Protein AF-A0A9D4U964-F1 (afdb_monomer_lite)

Foldseek 3Di:
DDFPQDDDPPDRDTDDPPCPVVVVVVLVVVVVVLVVLVVVLVVLPPDDDPLCVSVLSNVLSVLVVVLSVVVVVCVVVVVCVPPVSVVVNVVSVVVSVVCSCCVNCVVVVVCCVPVNVVSVVVVVVVVVVDPDPPDD

Organism: Adiantum capillus-veneris (NCBI:txid13818)

Secondary structure (DSSP, 8-state):
----B---SSS--B--TTHHHHHHHHHHHHHHHHHHHHHHHHHHTT---TT-HHHHHHHHHHHHHHHHHHHHHHHHTTGGGSHHHHHHHHHHHHHHHHHHHHHHHHHHHHHHHH-HHHHHHHHHHHHHHS--TT--

Radius of gyration: 22.03 Å; chains: 1; bounding box: 48×35×66 Å

Sequence (136 aa):
MEILCRFIGTSGDCKFKSGTYWAVGLIVLLVLYFLVFLGIAFKLRKTVSPLNEYRLIRRGGVLSLFLFLLSLVILDTDTNKRPVGRCLLSSAVASTIFYYFWARNGVVVYNVLFHKEEYLTKFNAELRRSPSHHER

Structure (mmCIF, N/CA/C/O backbone):
data_AF-A0A9D4U964-F1
#
_entry.id   AF-A0A9D4U964-F1
#
loop_
_atom_site.group_PDB
_atom_site.id
_atom_site.type_symbol
_atom_site.label_atom_id
_atom_site.label_alt_id
_atom_site.label_comp_id
_atom_site.label_asym_id
_atom_site.label_entity_id
_atom_site.label_seq_id
_atom_site.pdbx_PDB_ins_code
_atom_site.Cartn_x
_atom_site.Cartn_y
_atom_site.Cartn_z
_atom_site.occupancy
_atom_site.B_iso_or_equiv
_atom_site.auth_seq_id
_atom_site.auth_comp_id
_atom_site.auth_asym_id
_atom_site.auth_atom_id
_atom_site.pdbx_PDB_model_num
ATOM 1 N N . MET A 1 1 ? 17.994 21.171 -7.753 1.00 45.31 1 MET A N 1
ATOM 2 C CA . MET A 1 1 ? 17.447 19.952 -8.388 1.00 45.31 1 MET A CA 1
ATOM 3 C C . MET A 1 1 ? 16.684 20.398 -9.623 1.00 45.31 1 MET A C 1
ATOM 5 O O . MET A 1 1 ? 15.562 20.858 -9.492 1.00 45.31 1 MET A O 1
ATOM 9 N N . GLU A 1 2 ? 17.316 20.387 -10.794 1.00 35.72 2 GLU A N 1
ATOM 10 C CA . GLU A 1 2 ? 16.670 20.860 -12.025 1.00 35.72 2 GLU A CA 1
ATOM 11 C C . GLU A 1 2 ? 15.959 19.695 -12.717 1.00 35.72 2 GLU A C 1
ATOM 13 O O . GLU A 1 2 ? 16.592 18.751 -13.194 1.00 35.72 2 GLU A O 1
ATOM 18 N N . ILE A 1 3 ? 14.627 19.746 -12.739 1.00 47.22 3 ILE A N 1
ATOM 19 C CA . ILE A 1 3 ? 13.800 18.828 -13.521 1.00 47.22 3 ILE A CA 1
ATOM 20 C C . ILE A 1 3 ? 13.687 19.431 -14.919 1.00 47.22 3 ILE A C 1
ATOM 22 O O . ILE A 1 3 ? 12.910 20.353 -15.149 1.00 47.22 3 ILE A O 1
ATOM 26 N N . LEU A 1 4 ? 14.487 18.933 -15.859 1.00 42.88 4 LEU A N 1
ATOM 27 C CA . LEU A 1 4 ? 14.418 19.365 -17.250 1.00 42.88 4 LEU A CA 1
ATOM 28 C C . LEU A 1 4 ? 13.386 18.491 -17.982 1.00 42.88 4 LEU A C 1
ATOM 30 O O . LEU A 1 4 ? 13.733 17.458 -18.556 1.00 42.88 4 LEU A O 1
ATOM 34 N N . CYS A 1 5 ? 12.103 18.861 -17.945 1.00 46.44 5 CYS A N 1
ATOM 35 C CA . CYS A 1 5 ? 11.104 18.199 -18.791 1.00 46.44 5 CYS A CA 1
ATOM 36 C C . CYS A 1 5 ? 11.322 18.669 -20.238 1.00 46.44 5 CYS A C 1
ATOM 38 O O . CYS A 1 5 ? 10.936 19.770 -20.627 1.00 46.44 5 CYS A O 1
ATOM 40 N N . ARG A 1 6 ? 12.013 17.847 -21.032 1.00 43.56 6 ARG A N 1
ATOM 41 C CA . ARG A 1 6 ? 12.241 18.096 -22.457 1.00 43.56 6 ARG A CA 1
ATOM 42 C C . ARG A 1 6 ? 11.100 17.442 -23.235 1.00 43.56 6 ARG A C 1
ATOM 44 O O . ARG A 1 6 ? 11.040 16.220 -23.312 1.00 43.56 6 ARG A O 1
ATOM 51 N N . PHE A 1 7 ? 10.205 18.246 -23.804 1.00 41.97 7 PHE A N 1
ATOM 52 C CA . PHE A 1 7 ? 9.213 17.765 -24.768 1.00 41.97 7 PHE A CA 1
ATOM 53 C C . PHE A 1 7 ? 9.941 17.324 -26.044 1.00 41.97 7 PHE A C 1
ATOM 55 O O . PHE A 1 7 ? 10.389 18.155 -26.828 1.00 41.97 7 PHE A O 1
ATOM 62 N N . ILE A 1 8 ? 10.106 16.016 -26.238 1.00 38.53 8 ILE A N 1
ATOM 63 C CA . ILE A 1 8 ? 10.543 15.435 -27.510 1.00 38.53 8 ILE A CA 1
ATOM 64 C C . ILE A 1 8 ? 9.385 14.557 -27.999 1.00 38.53 8 ILE A C 1
ATOM 66 O O . ILE A 1 8 ? 9.220 13.431 -27.540 1.00 38.53 8 ILE A O 1
ATOM 70 N N . GLY A 1 9 ? 8.566 15.091 -28.912 1.00 46.44 9 GLY A N 1
ATOM 71 C CA . GLY A 1 9 ? 7.402 14.402 -29.490 1.00 46.44 9 GLY A CA 1
ATOM 72 C C . GLY A 1 9 ? 6.121 14.451 -28.640 1.00 46.44 9 GLY A C 1
ATOM 73 O O . GLY A 1 9 ? 6.054 15.137 -27.623 1.00 46.44 9 GLY A O 1
ATOM 74 N N . THR A 1 10 ? 5.090 13.708 -29.069 1.00 44.25 10 THR A N 1
ATOM 75 C CA . THR A 1 10 ? 3.740 13.640 -28.458 1.00 44.25 10 THR A CA 1
ATOM 76 C C . THR A 1 10 ? 3.700 13.036 -27.047 1.00 44.25 10 THR A C 1
ATOM 78 O O . THR A 1 10 ? 2.633 12.977 -26.440 1.00 44.25 10 THR A O 1
ATOM 81 N N . SER A 1 11 ? 4.841 12.600 -26.509 1.00 49.91 11 SER A N 1
ATOM 82 C CA . SER A 1 11 ? 4.981 12.069 -25.152 1.00 49.91 11 SER A CA 1
ATOM 83 C C . SER A 1 11 ? 5.951 12.944 -24.359 1.00 49.91 11 SER A C 1
ATOM 85 O O . SER A 1 11 ? 7.160 12.918 -24.578 1.00 49.91 11 SER A O 1
ATOM 87 N N . GLY A 1 12 ? 5.416 13.741 -23.432 1.00 54.56 12 GLY A N 1
ATOM 88 C CA . GLY A 1 12 ? 6.213 14.505 -22.475 1.00 54.56 12 GLY A CA 1
ATOM 89 C C . GLY A 1 12 ? 6.782 13.594 -21.387 1.00 54.56 12 GLY A C 1
ATOM 90 O O . GLY A 1 12 ? 6.162 13.429 -20.339 1.00 54.56 12 GLY A O 1
ATOM 91 N N . ASP A 1 13 ? 7.949 13.000 -21.630 1.00 60.53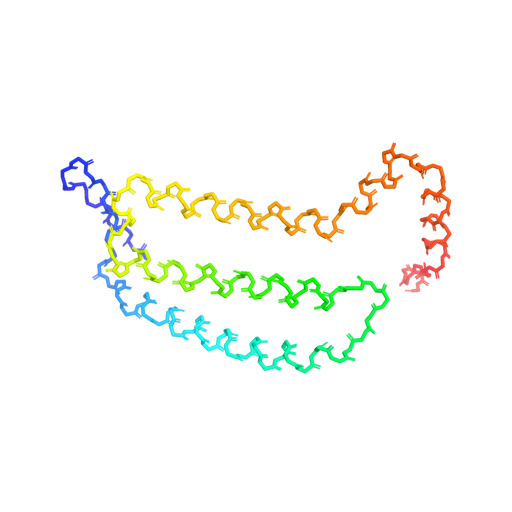 13 ASP A N 1
ATOM 92 C CA . ASP A 1 13 ? 8.673 12.220 -20.624 1.00 60.53 13 ASP A CA 1
ATOM 93 C C . ASP A 1 13 ? 9.628 13.131 -19.835 1.00 60.53 13 ASP A C 1
ATOM 95 O O . ASP A 1 13 ? 10.568 13.708 -20.388 1.00 60.53 13 ASP A O 1
ATOM 99 N N . CYS A 1 14 ? 9.432 13.253 -18.519 1.00 63.88 14 CYS A N 1
ATOM 100 C CA . CYS A 1 14 ? 10.389 13.957 -17.664 1.00 63.88 14 CYS A CA 1
ATOM 101 C C . CYS A 1 14 ? 11.571 13.027 -17.352 1.00 63.88 14 CYS A C 1
ATOM 103 O O . CYS A 1 14 ? 11.429 12.017 -16.661 1.00 63.88 14 CYS A O 1
ATOM 105 N N . LYS A 1 15 ? 12.754 13.364 -17.880 1.00 60.50 15 LYS A N 1
ATOM 106 C CA . LYS A 1 15 ? 14.000 12.621 -17.652 1.00 60.50 15 LYS A CA 1
ATOM 107 C C . LYS A 1 15 ? 14.893 13.379 -16.676 1.00 60.50 15 LYS A C 1
ATOM 109 O O . LYS A 1 15 ? 15.204 14.550 -16.877 1.00 60.50 15 LYS A O 1
ATOM 114 N N . PHE A 1 16 ? 15.350 12.697 -15.633 1.00 57.53 16 PHE A N 1
ATOM 115 C CA . PHE A 1 16 ? 16.309 13.260 -14.688 1.00 57.53 16 PHE A CA 1
ATOM 116 C C . PHE A 1 16 ? 17.738 13.137 -15.232 1.00 57.53 16 PHE A C 1
ATOM 118 O O . PHE A 1 16 ? 18.203 12.036 -15.512 1.00 57.53 16 PHE A O 1
ATOM 125 N N . LYS A 1 17 ? 18.459 14.262 -15.327 1.00 56.50 17 LYS A N 1
ATOM 126 C CA . LYS A 1 17 ? 19.818 14.346 -15.904 1.00 56.50 17 LYS A CA 1
ATOM 127 C C . LYS A 1 17 ? 20.882 13.530 -15.138 1.00 56.50 17 LYS A C 1
ATOM 129 O O . LYS A 1 17 ? 21.840 13.082 -15.751 1.00 56.50 17 LYS A O 1
ATOM 134 N N . SER A 1 18 ? 20.701 13.312 -13.829 1.00 57.12 18 SER A N 1
ATOM 135 C CA . SER A 1 18 ? 21.525 12.417 -12.984 1.00 57.12 18 SER A CA 1
ATOM 136 C C . SER A 1 18 ? 20.690 11.420 -12.160 1.00 57.12 18 SER A C 1
ATOM 138 O O . SER A 1 18 ? 21.153 10.860 -11.165 1.00 57.12 18 SER A O 1
ATOM 140 N N . GLY A 1 19 ? 19.428 11.200 -12.546 1.00 59.78 19 GLY A N 1
ATOM 141 C CA . GLY A 1 19 ? 18.442 10.537 -11.686 1.00 59.78 19 GLY A CA 1
ATOM 142 C C . GLY A 1 19 ? 18.580 9.028 -11.560 1.00 59.78 19 GLY A C 1
ATOM 143 O O . GLY A 1 19 ? 17.968 8.465 -10.660 1.00 59.78 19 GLY A O 1
ATOM 144 N N . THR A 1 20 ? 19.373 8.365 -12.404 1.00 68.50 20 THR A N 1
ATOM 145 C CA . THR A 1 20 ? 19.488 6.900 -12.377 1.00 68.50 20 THR A CA 1
ATOM 146 C C . THR A 1 20 ? 20.065 6.403 -11.052 1.00 68.50 20 THR A C 1
ATOM 148 O O . THR A 1 20 ? 19.482 5.520 -10.435 1.00 68.50 20 THR A O 1
ATOM 151 N N . TYR A 1 21 ? 21.145 7.014 -10.551 1.00 77.44 21 TYR A N 1
ATOM 152 C CA . TYR A 1 21 ? 21.753 6.623 -9.270 1.00 77.44 21 TYR A CA 1
ATOM 153 C C . TYR A 1 21 ? 20.819 6.869 -8.080 1.00 77.44 21 TYR A C 1
ATOM 155 O O . TYR A 1 21 ? 20.720 6.037 -7.182 1.00 77.44 21 TYR A O 1
ATOM 163 N N . TRP A 1 22 ? 20.086 7.983 -8.102 1.00 78.06 22 TRP A N 1
ATOM 164 C CA . TRP A 1 22 ? 19.106 8.323 -7.071 1.00 78.06 22 TRP A CA 1
ATOM 165 C C . TRP A 1 22 ? 17.897 7.386 -7.081 1.00 78.06 22 TRP A C 1
ATOM 167 O O . TRP A 1 22 ? 17.474 6.918 -6.028 1.00 78.06 22 TRP A O 1
ATOM 177 N N . ALA A 1 23 ? 17.365 7.075 -8.264 1.00 78.75 23 ALA A N 1
ATOM 178 C CA . ALA A 1 23 ? 16.251 6.149 -8.424 1.00 78.75 23 ALA A CA 1
ATOM 179 C C . ALA A 1 23 ? 16.635 4.737 -7.965 1.00 78.75 23 ALA A C 1
ATOM 181 O O . ALA A 1 23 ? 15.895 4.118 -7.204 1.00 78.75 23 ALA A O 1
ATOM 182 N N . VAL A 1 24 ? 17.818 4.257 -8.359 1.00 83.38 24 VAL A N 1
ATOM 183 C CA . VAL A 1 24 ? 18.340 2.957 -7.917 1.00 83.38 24 VAL A CA 1
ATOM 184 C C . VAL A 1 24 ? 18.552 2.947 -6.401 1.00 83.38 24 VAL A C 1
ATOM 186 O O . VAL A 1 24 ? 18.105 2.015 -5.737 1.00 83.38 24 VAL A O 1
ATOM 189 N N . GLY A 1 25 ? 19.149 3.999 -5.830 1.00 86.50 25 GLY A N 1
ATOM 190 C CA . GLY A 1 25 ? 19.331 4.125 -4.381 1.00 86.50 25 GLY A CA 1
ATOM 191 C C . GLY A 1 25 ? 18.012 4.078 -3.602 1.00 86.50 25 GLY A C 1
ATOM 192 O O . GLY A 1 25 ? 17.909 3.363 -2.606 1.00 86.50 25 GLY A O 1
ATOM 193 N N . LEU A 1 26 ? 16.975 4.771 -4.086 1.00 86.62 26 LEU A N 1
ATOM 194 C CA . LEU A 1 26 ? 15.635 4.737 -3.490 1.00 86.62 26 LEU A CA 1
ATOM 195 C C . LEU A 1 26 ? 14.989 3.350 -3.581 1.00 86.62 26 LEU A C 1
ATOM 197 O O . LEU A 1 26 ? 14.394 2.897 -2.605 1.00 86.62 26 LEU A O 1
ATOM 201 N N . ILE A 1 27 ? 15.126 2.658 -4.716 1.00 88.06 27 ILE A N 1
ATOM 202 C CA . ILE A 1 27 ? 14.610 1.291 -4.882 1.00 88.06 27 ILE A CA 1
ATOM 203 C C . ILE A 1 27 ? 15.299 0.334 -3.902 1.00 88.06 27 ILE A C 1
ATOM 205 O O . ILE A 1 27 ? 14.617 -0.435 -3.228 1.00 88.06 27 ILE A O 1
ATOM 209 N N . VAL A 1 28 ? 16.627 0.405 -3.764 1.00 90.31 28 VAL A N 1
ATOM 210 C CA . VAL A 1 28 ? 17.383 -0.435 -2.817 1.00 90.31 28 VAL A CA 1
ATOM 211 C C . VAL A 1 28 ? 16.948 -0.166 -1.374 1.00 90.31 28 VAL A C 1
ATOM 213 O O . VAL A 1 28 ? 16.704 -1.106 -0.616 1.00 90.31 28 VAL A O 1
ATOM 216 N N . LEU A 1 29 ? 16.782 1.105 -0.998 1.00 92.81 29 LEU A N 1
ATOM 217 C CA . LEU A 1 29 ? 16.293 1.481 0.328 1.00 92.81 29 LEU A CA 1
ATOM 218 C C . LEU A 1 29 ? 14.879 0.938 0.595 1.00 92.81 29 LEU A C 1
ATOM 220 O O . LEU A 1 29 ? 14.609 0.436 1.686 1.00 92.81 29 LEU A O 1
ATOM 224 N N . LEU A 1 30 ? 13.991 0.996 -0.401 1.00 90.12 30 LEU A N 1
ATOM 225 C CA . LEU A 1 30 ? 12.637 0.441 -0.320 1.00 90.12 30 LEU A CA 1
ATOM 226 C C . LEU A 1 30 ? 12.652 -1.080 -0.130 1.00 90.12 30 LEU A C 1
ATOM 228 O O . LEU A 1 30 ? 11.904 -1.597 0.698 1.00 90.12 30 LEU A O 1
ATOM 232 N N . VAL A 1 31 ? 13.529 -1.801 -0.832 1.00 91.06 31 VAL A N 1
ATOM 233 C CA . VAL A 1 31 ? 13.700 -3.250 -0.637 1.00 91.06 31 VAL A CA 1
ATOM 234 C C . VAL A 1 31 ? 14.133 -3.554 0.799 1.00 91.06 31 VAL A C 1
ATOM 236 O O . VAL A 1 31 ? 13.525 -4.402 1.452 1.00 91.06 31 VAL A O 1
ATOM 239 N N . LEU A 1 32 ? 15.126 -2.830 1.326 1.00 93.62 32 LEU A N 1
ATOM 240 C CA . LEU A 1 32 ? 15.571 -2.986 2.716 1.00 93.62 32 LEU A CA 1
ATOM 241 C C . LEU A 1 32 ? 14.441 -2.697 3.713 1.00 93.62 32 LEU A C 1
ATOM 243 O O . LEU A 1 32 ? 14.231 -3.473 4.647 1.00 93.62 32 LEU A O 1
ATOM 247 N N . TYR A 1 33 ? 13.675 -1.628 3.487 1.00 92.88 33 TYR A N 1
ATOM 248 C CA . TYR A 1 33 ? 12.497 -1.297 4.286 1.00 92.88 33 TYR A CA 1
ATOM 249 C C . TYR A 1 33 ? 11.495 -2.459 4.330 1.00 92.88 33 TYR A C 1
ATOM 251 O O . TYR A 1 33 ? 11.041 -2.845 5.410 1.00 92.88 33 TYR A O 1
ATOM 259 N N . PHE A 1 34 ? 11.187 -3.067 3.182 1.00 92.25 34 PHE A N 1
ATOM 260 C CA . PHE A 1 34 ? 10.249 -4.185 3.123 1.00 92.25 34 PHE A CA 1
ATOM 261 C C . PHE A 1 34 ? 10.783 -5.463 3.780 1.00 92.25 34 PHE A C 1
ATOM 263 O O . PHE A 1 34 ? 10.006 -6.186 4.403 1.00 92.25 34 PHE A O 1
ATOM 270 N N . LEU A 1 35 ? 12.090 -5.731 3.715 1.00 92.25 35 LEU A N 1
ATOM 271 C CA . LEU A 1 35 ? 12.704 -6.857 4.430 1.00 92.25 35 LEU A CA 1
ATOM 272 C C . LEU A 1 35 ? 12.592 -6.691 5.951 1.00 92.25 35 LEU A C 1
ATOM 274 O O . LEU A 1 35 ? 12.172 -7.618 6.649 1.00 92.25 35 LEU A O 1
ATOM 278 N N . VAL A 1 36 ? 12.891 -5.494 6.464 1.00 93.12 36 VAL A N 1
ATOM 279 C CA . VAL A 1 36 ? 12.712 -5.164 7.887 1.00 93.12 36 VAL A CA 1
ATOM 280 C C . VAL A 1 36 ? 11.239 -5.281 8.280 1.00 93.12 36 VAL A C 1
ATOM 282 O O . VAL A 1 36 ? 10.914 -5.906 9.294 1.00 93.12 36 VAL A O 1
ATOM 285 N N . PHE A 1 37 ? 10.334 -4.747 7.453 1.00 92.06 37 PHE A N 1
ATOM 286 C CA . PHE A 1 37 ? 8.894 -4.865 7.662 1.00 92.06 37 PHE A CA 1
ATOM 287 C C . PHE A 1 37 ? 8.448 -6.328 7.753 1.00 92.06 37 PHE A C 1
ATOM 289 O O . PHE A 1 37 ? 7.701 -6.661 8.669 1.00 92.06 37 PHE A O 1
ATOM 296 N N . LEU A 1 38 ? 8.909 -7.215 6.865 1.00 90.81 38 LEU A N 1
ATOM 297 C CA . LEU A 1 38 ? 8.554 -8.638 6.902 1.00 90.81 38 LEU A CA 1
ATOM 298 C C . LEU A 1 38 ? 9.002 -9.308 8.207 1.00 90.81 38 LEU A C 1
ATOM 300 O O . LEU A 1 38 ? 8.223 -10.055 8.803 1.00 90.81 38 LEU A O 1
ATOM 304 N N . GLY A 1 39 ? 10.207 -8.996 8.694 1.00 89.06 39 GLY A N 1
ATOM 305 C CA . GLY A 1 39 ? 10.698 -9.493 9.982 1.00 89.06 39 GLY A CA 1
ATOM 306 C C . GLY A 1 39 ? 9.818 -9.046 11.156 1.00 89.06 39 GLY A C 1
ATOM 307 O O . GLY A 1 39 ? 9.392 -9.863 11.979 1.00 89.06 39 GLY A O 1
ATOM 308 N N . ILE A 1 40 ? 9.467 -7.758 11.197 1.00 88.62 40 ILE A N 1
ATOM 309 C CA . ILE A 1 40 ? 8.575 -7.195 12.221 1.00 88.62 40 ILE A CA 1
ATOM 310 C C . ILE A 1 40 ? 7.165 -7.792 12.102 1.00 88.62 40 ILE A C 1
ATOM 312 O O . ILE A 1 40 ? 6.584 -8.218 13.099 1.00 88.62 40 ILE A O 1
ATOM 316 N N . ALA A 1 41 ? 6.620 -7.884 10.890 1.00 86.00 41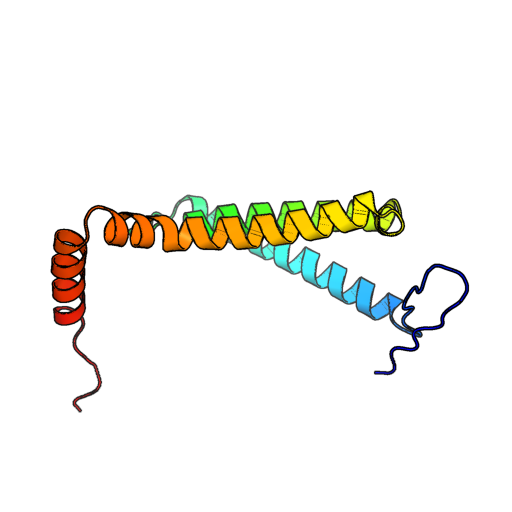 ALA A N 1
ATOM 317 C CA . ALA A 1 41 ? 5.295 -8.425 10.607 1.00 86.00 41 ALA A CA 1
ATOM 318 C C . ALA A 1 41 ? 5.172 -9.904 11.002 1.00 86.00 41 ALA A C 1
ATOM 320 O O . ALA A 1 41 ? 4.125 -10.329 11.504 1.00 86.00 41 ALA A O 1
ATOM 321 N N . PHE A 1 42 ? 6.238 -10.686 10.812 1.00 87.06 42 PHE A N 1
ATOM 322 C CA . PHE A 1 42 ? 6.304 -12.074 11.258 1.00 87.06 42 PHE A CA 1
ATOM 323 C C . PHE A 1 42 ? 6.276 -12.170 12.786 1.00 87.06 42 PHE A C 1
ATOM 325 O O . PHE A 1 42 ? 5.505 -12.959 13.336 1.00 87.06 42 PHE A O 1
ATOM 332 N N . LYS A 1 43 ? 7.035 -11.315 13.482 1.00 85.88 43 LYS A N 1
ATOM 333 C CA . LYS A 1 43 ? 7.029 -11.242 14.950 1.00 85.88 43 LYS A CA 1
ATOM 334 C C . LYS A 1 43 ? 5.660 -10.819 15.497 1.00 85.88 43 LYS A C 1
ATOM 336 O O . LYS A 1 43 ? 5.141 -11.453 16.412 1.00 85.88 43 LYS A O 1
ATOM 341 N N . LEU A 1 44 ? 5.032 -9.816 14.882 1.00 81.06 44 LEU A N 1
ATOM 342 C CA . LEU A 1 44 ? 3.711 -9.296 15.259 1.00 81.06 44 LEU A CA 1
ATOM 343 C C . LEU A 1 44 ? 2.555 -10.269 14.978 1.00 81.06 44 LEU A C 1
ATOM 345 O O . LEU A 1 44 ? 1.453 -10.058 15.476 1.00 81.06 44 LEU A O 1
ATOM 349 N N . ARG A 1 45 ? 2.764 -11.358 14.221 1.00 79.31 45 ARG A N 1
ATOM 350 C CA . ARG A 1 45 ? 1.712 -12.354 13.932 1.00 79.31 45 ARG A CA 1
ATOM 351 C C . ARG A 1 45 ? 1.118 -12.984 15.194 1.00 79.31 45 ARG A C 1
ATOM 353 O O . ARG A 1 45 ? -0.041 -13.389 15.148 1.00 79.31 45 ARG A O 1
ATOM 360 N N . LYS A 1 46 ? 1.909 -13.113 16.262 1.00 77.75 46 LYS A N 1
ATOM 361 C CA . LYS A 1 46 ? 1.494 -13.748 17.523 1.00 77.75 46 LYS A CA 1
ATOM 362 C C . LYS A 1 46 ? 0.912 -12.758 18.536 1.00 77.75 46 LYS A C 1
ATOM 364 O O . LYS A 1 46 ? 0.381 -13.187 19.553 1.00 77.75 46 LYS A O 1
ATOM 369 N N . THR A 1 47 ? 0.995 -11.459 18.265 1.00 75.25 47 THR A N 1
ATOM 370 C CA . THR A 1 47 ? 0.531 -10.417 19.181 1.00 75.25 47 THR A CA 1
ATOM 371 C C . THR A 1 47 ? -0.915 -10.056 18.862 1.00 75.25 47 THR A C 1
ATOM 373 O O . THR A 1 47 ? -1.228 -9.627 17.751 1.00 75.25 47 THR A O 1
ATOM 376 N N . VAL A 1 48 ? -1.802 -10.212 19.841 1.00 68.69 48 VAL A N 1
ATOM 377 C C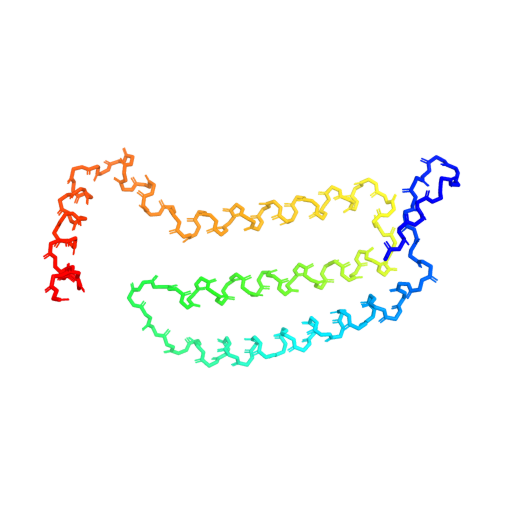A . VAL A 1 48 ? -3.200 -9.778 19.746 1.00 68.69 48 VAL A CA 1
ATOM 378 C C . VAL A 1 48 ? -3.322 -8.451 20.489 1.00 68.69 48 VAL A C 1
ATOM 380 O O . VAL A 1 48 ? -2.991 -8.389 21.669 1.00 68.69 48 VAL A O 1
ATOM 383 N N . SER A 1 49 ? -3.760 -7.389 19.805 1.00 66.81 49 SER A N 1
ATOM 384 C CA . SER A 1 49 ? -4.122 -6.125 20.458 1.00 66.81 49 SER A CA 1
ATOM 385 C C . SER A 1 49 ? -5.635 -5.917 20.434 1.00 66.81 49 SER A C 1
ATOM 387 O O . SER A 1 49 ? -6.281 -6.298 19.452 1.00 66.81 49 SER A O 1
ATOM 389 N N . PRO A 1 50 ? -6.205 -5.289 21.477 1.00 59.31 50 PRO A N 1
ATOM 390 C CA . PRO A 1 50 ? -7.643 -5.032 21.567 1.00 59.31 50 PRO A CA 1
ATOM 391 C C . PRO A 1 50 ? -8.169 -4.132 20.436 1.00 59.31 50 PRO A C 1
ATOM 393 O O . PRO A 1 50 ? -9.320 -4.263 20.039 1.00 59.31 50 PRO A O 1
ATOM 396 N N . LEU A 1 51 ? -7.316 -3.278 19.860 1.00 62.66 51 LEU A N 1
ATOM 397 C CA . LEU A 1 51 ? -7.670 -2.356 18.771 1.00 62.66 51 LEU A CA 1
ATOM 398 C C . LEU A 1 51 ? -7.362 -2.906 17.365 1.00 62.66 51 LEU A C 1
ATOM 400 O O . LEU A 1 51 ? -7.539 -2.208 16.371 1.00 62.66 51 LEU A O 1
ATOM 404 N N . ASN A 1 52 ? -6.903 -4.161 17.249 1.00 67.62 52 ASN A N 1
ATOM 405 C CA . ASN A 1 52 ? -6.638 -4.844 15.972 1.00 67.62 52 ASN A CA 1
ATOM 406 C C . ASN A 1 52 ? -5.618 -4.128 15.046 1.00 67.62 52 ASN A C 1
ATOM 408 O O . ASN A 1 52 ? -5.484 -4.463 13.864 1.00 67.62 52 ASN A O 1
ATOM 412 N N . GLU A 1 53 ? -4.861 -3.167 15.580 1.00 74.12 53 GLU A N 1
ATOM 413 C CA . GLU A 1 53 ? -3.944 -2.294 14.836 1.00 74.12 53 GLU A CA 1
ATOM 414 C C . GLU A 1 53 ? -2.823 -3.085 14.155 1.00 74.12 53 GLU A C 1
ATOM 416 O O . GLU A 1 53 ? -2.494 -2.844 12.994 1.00 74.12 53 GLU A O 1
ATOM 421 N N . TYR A 1 54 ? -2.291 -4.114 14.822 1.00 78.19 54 TYR A N 1
ATOM 422 C CA . TYR A 1 54 ? -1.237 -4.963 14.257 1.00 78.19 54 TYR A CA 1
ATOM 423 C C . TYR A 1 54 ? -1.720 -5.782 13.058 1.00 78.19 54 TYR A C 1
ATOM 425 O O . TYR A 1 54 ? -0.964 -6.023 12.113 1.00 78.19 54 TYR A O 1
ATOM 433 N N . ARG A 1 55 ? -2.998 -6.182 13.047 1.00 77.88 55 ARG A N 1
ATOM 434 C CA . ARG A 1 55 ? -3.594 -6.881 11.903 1.00 77.88 55 ARG A CA 1
ATOM 435 C C . ARG A 1 55 ? -3.741 -5.939 10.713 1.00 77.88 55 ARG A C 1
ATOM 437 O O . ARG A 1 55 ? -3.503 -6.381 9.586 1.00 77.88 55 ARG A O 1
ATOM 444 N N . LEU A 1 56 ? -4.102 -4.679 10.960 1.00 80.81 56 LEU A N 1
ATOM 445 C CA . LEU A 1 56 ? -4.191 -3.646 9.931 1.00 80.81 56 LEU A CA 1
ATOM 446 C C . LEU A 1 56 ? -2.811 -3.322 9.348 1.00 80.81 56 LEU A C 1
ATOM 448 O O . LEU A 1 56 ? -2.648 -3.406 8.134 1.00 80.81 56 LEU A O 1
ATOM 452 N N . ILE A 1 57 ? -1.811 -3.061 10.198 1.00 83.00 57 ILE A N 1
ATOM 453 C CA . ILE A 1 57 ? -0.421 -2.792 9.791 1.00 83.00 57 ILE A CA 1
ATOM 454 C C . ILE A 1 57 ? 0.131 -3.953 8.960 1.00 83.00 57 ILE A C 1
ATOM 456 O O . ILE A 1 57 ? 0.698 -3.740 7.891 1.00 83.00 57 ILE A O 1
ATOM 460 N N . ARG A 1 58 ? -0.085 -5.199 9.398 1.00 85.81 58 ARG A N 1
ATOM 461 C CA . ARG A 1 58 ? 0.391 -6.376 8.666 1.00 85.81 58 ARG A CA 1
ATOM 462 C C . ARG A 1 58 ? -0.280 -6.519 7.301 1.00 85.81 58 ARG A C 1
ATOM 464 O O . ARG A 1 58 ? 0.409 -6.697 6.305 1.00 85.81 58 ARG A O 1
ATOM 471 N N . ARG A 1 59 ? -1.616 -6.473 7.243 1.00 84.38 59 ARG A N 1
ATOM 472 C CA . ARG A 1 59 ? -2.360 -6.621 5.976 1.00 84.38 59 ARG A CA 1
ATOM 473 C C . ARG A 1 59 ? -2.031 -5.494 5.007 1.00 84.38 59 ARG A C 1
ATOM 475 O O . ARG A 1 59 ? -1.789 -5.744 3.834 1.00 84.38 59 ARG A O 1
ATOM 482 N N . GLY A 1 60 ? -1.999 -4.275 5.526 1.00 85.38 60 GLY A N 1
ATOM 483 C CA . GLY A 1 60 ? -1.672 -3.091 4.764 1.00 85.38 60 GLY A CA 1
ATOM 484 C C . GLY A 1 60 ? -0.240 -3.101 4.230 1.00 85.38 60 GLY A C 1
ATOM 485 O O . GLY A 1 60 ? -0.021 -2.809 3.058 1.00 85.38 60 GLY A O 1
ATOM 486 N N . GLY A 1 61 ? 0.742 -3.481 5.047 1.00 86.19 61 GLY A N 1
ATOM 487 C CA . GLY A 1 61 ? 2.126 -3.540 4.587 1.00 86.19 61 GLY A CA 1
ATOM 488 C C . GLY A 1 61 ? 2.389 -4.683 3.600 1.00 86.19 61 GLY A C 1
ATOM 489 O O . GLY A 1 61 ? 3.169 -4.497 2.673 1.00 86.19 61 GLY A O 1
ATOM 490 N N . VAL A 1 62 ? 1.676 -5.815 3.699 1.00 87.88 62 VAL A N 1
ATOM 491 C CA . VAL A 1 62 ? 1.694 -6.858 2.650 1.00 87.88 62 VAL A CA 1
ATOM 492 C C . VAL A 1 62 ? 1.108 -6.332 1.336 1.00 87.88 62 VAL A C 1
ATOM 494 O O . VAL A 1 62 ? 1.682 -6.571 0.277 1.00 87.88 62 VAL A O 1
ATOM 497 N N . LEU A 1 63 ? 0.003 -5.580 1.392 1.00 89.12 63 LEU A N 1
ATOM 498 C CA . LEU A 1 63 ? -0.573 -4.937 0.208 1.00 89.12 63 LEU A CA 1
ATOM 499 C C . LEU A 1 63 ? 0.408 -3.925 -0.409 1.00 89.12 63 LEU A C 1
ATOM 501 O O . LEU A 1 63 ? 0.614 -3.932 -1.617 1.00 89.12 63 LEU A O 1
ATOM 505 N N . SER A 1 64 ? 1.067 -3.112 0.421 1.00 87.88 64 SER A N 1
ATOM 506 C CA . SER A 1 64 ? 2.105 -2.166 -0.012 1.00 87.88 64 SER A CA 1
ATOM 507 C C . SER A 1 64 ? 3.282 -2.871 -0.698 1.00 87.88 64 SER A C 1
ATOM 509 O O . SER A 1 64 ? 3.718 -2.445 -1.766 1.00 87.88 64 SER A O 1
ATOM 511 N N . LEU A 1 65 ? 3.744 -4.000 -0.146 1.00 89.50 65 LEU A N 1
ATOM 512 C CA . LEU A 1 65 ? 4.795 -4.820 -0.753 1.00 89.50 65 LEU A CA 1
ATOM 513 C C . LEU A 1 65 ? 4.371 -5.356 -2.127 1.00 89.50 65 LEU A C 1
ATOM 515 O O . LEU A 1 65 ? 5.141 -5.287 -3.082 1.00 89.50 65 LEU A O 1
ATOM 519 N N . PHE A 1 66 ? 3.140 -5.854 -2.246 1.00 90.12 66 PHE A N 1
ATOM 520 C CA . PHE A 1 66 ? 2.616 -6.338 -3.523 1.00 90.12 66 PHE A CA 1
ATOM 521 C C . PHE A 1 66 ? 2.571 -5.225 -4.580 1.00 90.12 66 PHE A C 1
ATOM 523 O O . PHE A 1 66 ? 2.981 -5.433 -5.719 1.00 90.12 66 PHE A O 1
ATOM 530 N N . LEU A 1 67 ? 2.136 -4.023 -4.197 1.00 90.19 67 LEU A N 1
ATOM 531 C CA . LEU A 1 67 ? 2.085 -2.864 -5.092 1.00 90.19 67 LEU A CA 1
ATOM 532 C C . LEU A 1 67 ? 3.465 -2.362 -5.497 1.00 90.19 67 LEU A C 1
ATOM 534 O O . LEU A 1 67 ? 3.650 -1.937 -6.636 1.00 90.19 67 LEU A O 1
ATOM 538 N N . PHE A 1 68 ? 4.436 -2.428 -4.589 1.00 89.94 68 PHE A N 1
ATOM 539 C CA . PHE A 1 68 ? 5.825 -2.120 -4.899 1.00 89.94 68 PHE A CA 1
ATOM 540 C C . PHE A 1 68 ? 6.380 -3.078 -5.959 1.00 89.94 68 PHE A C 1
ATOM 542 O O . PHE A 1 68 ? 6.896 -2.626 -6.978 1.00 89.94 68 PHE A O 1
ATOM 549 N N . LEU A 1 69 ? 6.192 -4.389 -5.777 1.00 90.62 69 LEU A N 1
ATOM 550 C CA . LEU A 1 69 ? 6.601 -5.401 -6.757 1.00 90.62 69 LEU A CA 1
ATOM 551 C C . LEU A 1 69 ? 5.892 -5.211 -8.104 1.00 90.62 69 LEU A C 1
ATOM 553 O O . LEU A 1 69 ? 6.535 -5.238 -9.150 1.00 90.62 69 LEU A O 1
ATOM 557 N N . LEU A 1 70 ? 4.584 -4.950 -8.084 1.00 89.75 70 LEU A N 1
ATOM 558 C CA . LEU A 1 70 ? 3.806 -4.665 -9.288 1.00 89.75 70 LEU A CA 1
ATOM 559 C C . LEU A 1 70 ? 4.331 -3.421 -10.019 1.00 89.75 70 LEU A C 1
ATOM 561 O O . LEU A 1 70 ? 4.447 -3.421 -11.241 1.00 89.75 70 LEU A O 1
ATOM 565 N N . SER A 1 71 ? 4.699 -2.377 -9.273 1.00 86.50 71 SER A N 1
ATOM 566 C CA . SER A 1 71 ? 5.286 -1.157 -9.833 1.00 86.50 71 SER A CA 1
ATOM 567 C C . SER A 1 71 ? 6.643 -1.429 -10.485 1.00 86.50 71 SER A C 1
ATOM 569 O O . SER A 1 71 ? 6.902 -0.897 -11.561 1.00 86.50 71 SER A O 1
ATOM 571 N N . LEU A 1 72 ? 7.481 -2.288 -9.892 1.00 87.88 72 LEU A N 1
ATOM 572 C CA . LEU A 1 72 ? 8.748 -2.713 -10.499 1.00 87.88 72 LEU A CA 1
ATOM 573 C C . LEU A 1 72 ? 8.526 -3.459 -11.819 1.00 87.88 72 LEU A C 1
ATOM 575 O O . LEU A 1 72 ? 9.182 -3.139 -12.803 1.00 87.88 72 LEU A O 1
ATOM 579 N N . VAL A 1 73 ? 7.564 -4.386 -11.871 1.00 88.75 73 VAL A N 1
ATOM 580 C CA . VAL A 1 73 ? 7.219 -5.106 -13.112 1.00 88.75 73 VAL A CA 1
ATOM 581 C C . VAL A 1 73 ? 6.718 -4.142 -14.189 1.00 88.75 73 VAL A C 1
ATOM 583 O O . VAL A 1 73 ? 7.082 -4.262 -15.356 1.00 88.75 73 VAL A O 1
ATOM 586 N N . ILE A 1 74 ? 5.901 -3.153 -13.822 1.00 86.06 74 ILE A N 1
ATOM 587 C CA . ILE A 1 74 ? 5.394 -2.149 -14.769 1.00 86.06 74 ILE A CA 1
ATOM 588 C C . ILE A 1 74 ? 6.518 -1.250 -15.302 1.00 86.06 74 ILE A C 1
ATOM 590 O O . ILE A 1 74 ? 6.465 -0.846 -16.465 1.00 86.06 74 ILE A O 1
ATOM 594 N N . LEU A 1 75 ? 7.515 -0.938 -14.467 1.00 83.62 75 LEU A N 1
ATOM 595 C CA . LEU A 1 75 ? 8.707 -0.194 -14.873 1.00 83.62 75 LEU A CA 1
ATOM 596 C C . LEU A 1 75 ? 9.593 -1.019 -15.813 1.00 83.62 75 LEU A C 1
ATOM 598 O O . LEU A 1 75 ? 9.995 -0.504 -16.848 1.00 83.62 75 LEU A O 1
ATOM 602 N N . ASP A 1 76 ? 9.851 -2.284 -15.481 1.00 85.31 76 ASP A N 1
ATOM 603 C CA . ASP A 1 76 ? 10.690 -3.189 -16.279 1.00 85.31 76 ASP A CA 1
ATOM 604 C C . ASP A 1 76 ? 10.077 -3.489 -17.657 1.00 85.31 76 ASP A C 1
ATOM 606 O O . ASP A 1 76 ? 10.751 -3.458 -18.682 1.00 85.31 76 ASP A O 1
ATOM 610 N N . THR A 1 77 ? 8.757 -3.681 -17.703 1.00 85.75 77 THR A N 1
ATOM 611 C CA . THR A 1 77 ? 8.017 -3.956 -18.947 1.00 85.75 77 THR A CA 1
ATOM 612 C C . THR A 1 77 ? 7.676 -2.707 -19.763 1.00 85.75 77 THR A C 1
ATOM 614 O O . THR A 1 77 ? 6.982 -2.817 -20.775 1.00 85.75 77 THR A O 1
ATOM 617 N N . ASP A 1 78 ? 8.096 -1.510 -19.325 1.00 82.44 78 ASP A N 1
ATOM 618 C CA . ASP A 1 78 ? 7.761 -0.227 -19.962 1.00 82.44 78 ASP A CA 1
ATOM 619 C C . ASP A 1 78 ? 6.240 0.013 -20.125 1.00 82.44 78 ASP A C 1
ATOM 621 O O . ASP A 1 78 ? 5.777 0.864 -20.897 1.00 82.44 78 ASP A O 1
ATOM 625 N N . THR A 1 79 ? 5.416 -0.719 -19.367 1.00 84.62 79 THR A N 1
ATOM 626 C CA . THR A 1 79 ? 3.951 -0.658 -19.461 1.00 84.62 79 THR A CA 1
ATOM 627 C C . THR A 1 79 ? 3.423 0.700 -18.982 1.00 84.62 79 THR A C 1
ATOM 629 O O . THR A 1 79 ? 2.341 1.129 -19.387 1.00 84.62 79 THR A O 1
ATOM 632 N N . ASN A 1 80 ? 4.215 1.441 -18.201 1.00 77.88 80 ASN A N 1
ATOM 633 C CA . ASN A 1 80 ? 3.946 2.828 -17.806 1.00 77.88 80 ASN A CA 1
ATOM 634 C C . ASN A 1 80 ? 3.863 3.817 -18.990 1.00 77.88 80 ASN A C 1
ATOM 636 O O . ASN A 1 80 ? 3.302 4.903 -18.834 1.00 77.88 80 ASN A O 1
ATOM 640 N N . LYS A 1 81 ? 4.392 3.473 -20.171 1.00 80.56 81 LYS A N 1
ATOM 641 C CA . LYS A 1 81 ? 4.271 4.284 -21.393 1.00 80.56 81 LYS A CA 1
ATOM 642 C C . LYS A 1 81 ? 2.889 4.144 -22.028 1.00 80.56 81 LYS A C 1
ATOM 644 O O . LYS A 1 81 ? 2.479 5.003 -22.804 1.00 80.56 81 LYS A O 1
ATOM 649 N N . ARG A 1 82 ? 2.146 3.088 -21.680 1.00 85.00 82 ARG A N 1
ATOM 650 C CA . ARG A 1 82 ? 0.786 2.839 -22.164 1.00 85.00 82 ARG A CA 1
ATOM 651 C C . ARG A 1 82 ? -0.244 3.446 -21.204 1.00 85.00 82 ARG A C 1
ATOM 653 O O . ARG A 1 82 ? -0.067 3.359 -19.986 1.00 85.00 82 ARG A O 1
ATOM 660 N N . PRO A 1 83 ? -1.363 3.991 -21.714 1.00 84.25 83 PRO A N 1
ATOM 661 C CA . PRO A 1 83 ? -2.410 4.575 -20.872 1.00 84.25 83 PRO A CA 1
ATOM 662 C C . PRO A 1 83 ? -2.976 3.561 -19.870 1.00 84.25 83 PRO A C 1
ATOM 664 O O . PRO A 1 83 ? -3.159 3.893 -18.704 1.00 84.25 83 PRO A O 1
ATOM 667 N N . VAL A 1 84 ? -3.143 2.301 -20.286 1.00 83.75 84 VAL A N 1
ATOM 668 C CA . VAL A 1 84 ? -3.627 1.208 -19.425 1.00 83.75 84 VAL A CA 1
ATOM 669 C C . VAL A 1 84 ? -2.733 1.008 -18.197 1.00 83.75 84 VAL A C 1
ATOM 671 O O . VAL A 1 84 ? -3.242 0.896 -17.084 1.00 83.75 84 VAL A O 1
ATOM 674 N N . GLY A 1 85 ? -1.407 1.020 -18.371 1.00 81.81 85 GLY A N 1
ATOM 675 C CA . GLY A 1 85 ? -0.463 0.864 -17.263 1.00 81.81 85 GLY A CA 1
ATOM 676 C C . GLY A 1 85 ? -0.519 2.022 -16.271 1.00 81.81 85 GLY A C 1
ATOM 677 O O . GLY A 1 85 ? -0.503 1.802 -15.061 1.00 81.81 85 GLY A O 1
ATOM 678 N N . ARG A 1 86 ? -0.655 3.257 -16.774 1.00 82.81 86 ARG A N 1
ATOM 679 C CA . ARG A 1 86 ? -0.819 4.457 -15.935 1.00 82.81 86 ARG A CA 1
ATOM 680 C C . ARG A 1 86 ? -2.120 4.403 -15.135 1.00 82.81 86 ARG A C 1
ATOM 682 O O . ARG A 1 86 ? -2.092 4.609 -13.926 1.00 82.81 86 ARG A O 1
ATOM 689 N N . CYS A 1 87 ? -3.234 4.058 -15.784 1.00 86.81 87 CYS A N 1
ATOM 690 C CA . CYS A 1 87 ? -4.529 3.906 -15.122 1.00 86.81 87 CYS A CA 1
ATOM 691 C C . CYS A 1 87 ? -4.500 2.822 -14.039 1.00 86.81 87 CYS A C 1
ATOM 693 O O . CYS A 1 87 ? -5.062 3.031 -12.967 1.00 86.81 87 CYS A O 1
ATOM 695 N N . LEU A 1 88 ? -3.827 1.696 -14.295 1.00 87.31 88 LEU A N 1
ATOM 696 C CA . LEU A 1 88 ? -3.697 0.601 -13.335 1.00 87.31 88 LEU A CA 1
ATOM 697 C C . LEU A 1 88 ? -2.879 1.006 -12.101 1.00 87.31 88 LEU A C 1
ATOM 699 O O . LEU A 1 88 ? -3.276 0.705 -10.980 1.00 87.31 88 LEU A O 1
ATOM 703 N N . LEU A 1 89 ? -1.774 1.736 -12.279 1.00 85.00 89 LEU A N 1
ATOM 704 C CA . LEU A 1 89 ? -0.997 2.279 -11.158 1.00 85.00 89 LEU A CA 1
ATOM 705 C C . LEU A 1 89 ? -1.820 3.267 -10.321 1.00 85.00 89 LEU A C 1
ATOM 707 O O . LEU A 1 89 ? -1.871 3.152 -9.096 1.00 85.00 89 LEU A O 1
ATOM 711 N N . SER A 1 90 ? -2.502 4.213 -10.971 1.00 87.75 90 SER A N 1
ATOM 712 C CA . SER A 1 90 ? -3.339 5.198 -10.278 1.00 87.75 90 SER A CA 1
ATOM 713 C C . SER A 1 90 ? -4.502 4.545 -9.529 1.00 87.75 90 SER A C 1
ATOM 715 O O . SER A 1 90 ? -4.759 4.895 -8.375 1.00 87.75 90 SER A O 1
ATOM 717 N N . SER A 1 91 ? -5.182 3.572 -10.142 1.00 88.12 91 SER A N 1
ATOM 718 C CA . SER A 1 91 ? -6.291 2.860 -9.503 1.00 88.12 91 SER A CA 1
ATOM 719 C C . SER A 1 91 ? -5.818 2.001 -8.333 1.00 88.12 91 SER A C 1
ATOM 721 O O . SER A 1 91 ? -6.497 1.946 -7.307 1.00 88.12 91 SER A O 1
ATOM 723 N N . ALA A 1 92 ? -4.638 1.389 -8.430 1.00 86.94 92 ALA A N 1
ATOM 724 C CA . ALA A 1 92 ? -4.059 0.593 -7.358 1.00 86.94 92 ALA A CA 1
ATOM 725 C C . ALA A 1 92 ? -3.705 1.448 -6.127 1.00 86.94 92 ALA A C 1
ATOM 727 O O . ALA A 1 92 ? -4.031 1.079 -4.993 1.00 86.94 92 ALA A O 1
ATOM 728 N N . VAL A 1 93 ? -3.122 2.635 -6.334 1.00 87.31 93 VAL A N 1
ATOM 729 C CA . VAL A 1 93 ? -2.859 3.601 -5.252 1.00 87.31 93 VAL A CA 1
ATOM 730 C C . VAL A 1 93 ? -4.170 4.097 -4.633 1.00 87.31 93 VAL A C 1
ATOM 732 O O . VAL A 1 93 ? -4.320 4.055 -3.411 1.00 87.31 93 VAL A O 1
ATOM 735 N N . ALA A 1 94 ? -5.150 4.491 -5.452 1.00 90.19 94 ALA A N 1
ATOM 736 C CA . ALA A 1 94 ? -6.454 4.949 -4.971 1.00 90.19 94 ALA A CA 1
ATOM 737 C C . ALA A 1 94 ? -7.183 3.872 -4.148 1.00 90.19 94 ALA A C 1
ATOM 739 O O . ALA A 1 94 ? -7.668 4.145 -3.050 1.00 90.19 94 ALA A O 1
ATOM 740 N N . SER A 1 95 ? -7.188 2.628 -4.634 1.00 86.94 95 SER A N 1
ATOM 741 C CA . SER A 1 95 ? -7.798 1.481 -3.947 1.00 86.94 95 SER A CA 1
ATOM 742 C C . SER A 1 95 ? -7.130 1.202 -2.604 1.00 86.94 95 SER A C 1
ATOM 744 O O . SER A 1 95 ? -7.799 0.850 -1.636 1.00 86.94 95 SER A O 1
ATOM 746 N N . THR A 1 96 ? -5.816 1.406 -2.516 1.00 86.56 96 THR A N 1
ATOM 747 C CA . THR A 1 96 ? -5.058 1.238 -1.272 1.00 86.56 96 THR A CA 1
ATOM 748 C C . THR A 1 96 ? -5.451 2.280 -0.239 1.00 86.56 96 THR A C 1
ATOM 750 O O . THR A 1 96 ? -5.758 1.928 0.899 1.00 86.56 96 THR A O 1
ATOM 753 N N . ILE A 1 97 ? -5.501 3.554 -0.637 1.00 88.00 97 ILE A N 1
ATOM 754 C CA . ILE A 1 97 ? -5.940 4.654 0.232 1.00 88.00 97 ILE A CA 1
ATOM 755 C C . ILE A 1 97 ? -7.366 4.391 0.725 1.00 88.00 97 ILE A C 1
ATOM 757 O O . ILE A 1 97 ? -7.636 4.484 1.924 1.00 88.00 97 ILE A O 1
ATOM 761 N N . PHE A 1 98 ? -8.257 3.991 -0.182 1.00 89.56 98 PHE A N 1
ATOM 762 C CA . PHE A 1 98 ? -9.642 3.671 0.143 1.00 89.56 98 PHE A CA 1
ATOM 763 C C . PHE A 1 98 ? -9.745 2.489 1.117 1.00 89.56 98 PHE A C 1
ATOM 765 O O . PHE A 1 98 ? -10.452 2.573 2.121 1.00 89.56 98 PHE A O 1
ATOM 772 N N . TYR A 1 99 ? -8.987 1.415 0.882 1.00 86.81 99 TYR A N 1
ATOM 773 C CA . TYR A 1 99 ? -8.927 0.267 1.784 1.00 86.81 99 TYR A CA 1
ATOM 774 C C . TYR A 1 99 ? -8.480 0.676 3.191 1.00 86.81 99 TYR A C 1
ATOM 776 O O . TYR A 1 99 ? -9.140 0.318 4.164 1.00 86.81 99 TYR A O 1
ATOM 784 N N . TYR A 1 100 ? -7.400 1.454 3.324 1.00 84.56 100 TYR A N 1
ATOM 785 C CA . TYR A 1 100 ? -6.925 1.909 4.635 1.00 84.56 100 TYR A CA 1
ATOM 786 C C . TYR A 1 100 ? -7.924 2.820 5.343 1.00 84.56 100 TYR A C 1
ATOM 788 O O . TYR A 1 100 ? -8.107 2.693 6.556 1.00 84.56 100 TYR A O 1
ATOM 796 N N . PHE A 1 101 ? -8.586 3.710 4.600 1.00 86.62 101 PHE A N 1
ATOM 797 C CA . PHE A 1 101 ? -9.625 4.572 5.146 1.00 86.62 101 PHE A CA 1
ATOM 798 C C . PHE A 1 101 ? -10.745 3.744 5.786 1.00 86.62 101 PHE A C 1
ATOM 800 O O . PHE A 1 101 ? 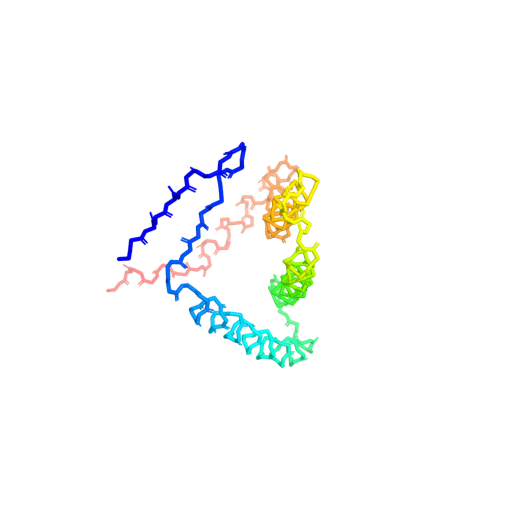-11.054 3.944 6.961 1.00 86.62 101 PHE A O 1
ATOM 807 N N . TRP A 1 102 ? -11.299 2.773 5.057 1.00 85.38 102 TRP A N 1
ATOM 808 C CA . TRP A 1 102 ? -12.396 1.941 5.557 1.00 85.38 102 TRP A CA 1
ATOM 809 C C . TRP A 1 102 ? -11.956 0.936 6.612 1.00 85.38 102 TRP A C 1
ATOM 811 O O . TRP A 1 102 ? -12.672 0.714 7.583 1.00 85.38 102 TRP A O 1
ATOM 821 N N . ALA A 1 103 ? -10.768 0.356 6.477 1.00 82.69 103 ALA A N 1
ATOM 822 C CA . ALA A 1 103 ? -10.272 -0.606 7.449 1.00 82.69 103 ALA A CA 1
ATOM 823 C C . ALA A 1 103 ? -9.985 0.036 8.820 1.00 82.69 103 ALA A C 1
ATOM 825 O O . ALA A 1 103 ? -10.064 -0.657 9.833 1.00 82.69 103 ALA A O 1
ATOM 826 N N . ARG A 1 104 ? -9.688 1.345 8.866 1.00 81.50 104 ARG A N 1
ATOM 827 C CA . ARG A 1 104 ? -9.499 2.099 10.115 1.00 81.50 104 ARG A CA 1
ATOM 828 C C . ARG A 1 104 ? -10.786 2.747 10.625 1.00 81.50 104 ARG A C 1
ATOM 830 O O . ARG A 1 104 ? -11.067 2.674 11.814 1.00 81.50 104 ARG A O 1
ATOM 837 N N . ASN A 1 105 ? -11.557 3.381 9.743 1.00 83.38 105 ASN A N 1
ATOM 838 C CA . ASN A 1 105 ? -12.687 4.230 10.136 1.00 83.38 105 ASN A CA 1
ATOM 839 C C . ASN A 1 105 ? -14.055 3.573 9.925 1.00 83.38 105 ASN A C 1
ATOM 841 O O . ASN A 1 105 ? -15.048 4.084 10.428 1.00 83.38 105 ASN A O 1
ATOM 845 N N . GLY A 1 106 ? -14.140 2.450 9.209 1.00 83.25 106 GLY A N 1
ATOM 846 C CA . GLY A 1 106 ? -15.416 1.863 8.793 1.00 83.25 106 GLY A CA 1
ATOM 847 C C . GLY A 1 106 ? -16.333 1.497 9.957 1.00 83.25 106 GLY A C 1
ATOM 848 O O . GLY A 1 106 ? -17.530 1.746 9.883 1.00 83.25 106 GLY A O 1
ATOM 849 N N . VAL A 1 107 ? -15.774 0.995 11.063 1.00 80.06 107 VAL A N 1
ATOM 850 C CA . VAL A 1 107 ? -16.546 0.685 12.280 1.00 80.06 107 VAL A CA 1
ATOM 851 C C . VAL A 1 107 ? -17.095 1.957 12.930 1.00 80.06 107 VAL A C 1
ATOM 853 O O . VAL A 1 107 ? -18.250 1.986 13.340 1.00 80.06 107 VAL A O 1
ATOM 856 N N . VAL A 1 108 ? -16.294 3.025 12.985 1.00 80.44 108 VAL A N 1
ATOM 857 C CA . VAL A 1 108 ? -16.723 4.324 13.526 1.00 80.44 108 VAL A CA 1
ATOM 858 C C . VAL A 1 108 ? -17.833 4.914 12.663 1.00 80.44 108 VAL A C 1
ATOM 860 O O . VAL A 1 108 ? -18.882 5.275 13.181 1.00 80.44 108 VAL A O 1
ATOM 863 N N . VAL A 1 109 ? -17.635 4.948 11.343 1.00 85.44 109 VAL A N 1
ATOM 864 C CA . VAL A 1 109 ? -18.628 5.448 10.383 1.00 85.44 109 VAL A CA 1
ATOM 865 C C . VAL A 1 109 ? -19.931 4.652 10.488 1.00 85.44 109 VAL A C 1
ATOM 867 O O . VAL A 1 109 ? -20.999 5.249 10.580 1.00 85.44 109 VAL A O 1
ATOM 870 N N . TYR A 1 110 ? -19.855 3.320 10.550 1.00 84.38 110 TYR A N 1
ATOM 871 C CA . TYR A 1 110 ? -21.026 2.459 10.718 1.00 84.38 110 TYR A CA 1
ATOM 872 C C . TYR A 1 110 ? -21.777 2.748 12.026 1.00 84.38 110 TYR A C 1
ATOM 874 O O . TYR A 1 110 ? -22.992 2.940 12.014 1.00 84.38 110 TYR A O 1
ATOM 882 N N . ASN A 1 111 ? -21.063 2.837 13.149 1.00 81.62 111 ASN A N 1
ATOM 883 C CA . ASN A 1 111 ? -21.675 3.099 14.450 1.00 81.62 111 ASN A CA 1
ATOM 884 C C . ASN A 1 111 ? -22.303 4.496 14.521 1.00 81.62 111 ASN A C 1
ATOM 886 O O . ASN A 1 111 ? -23.391 4.644 15.062 1.00 81.62 111 ASN A O 1
ATOM 890 N N . VAL A 1 112 ? -21.673 5.511 13.928 1.00 82.50 112 VAL A N 1
ATOM 891 C CA . VAL A 1 112 ? -22.231 6.871 13.864 1.00 82.50 112 VAL A CA 1
ATOM 892 C C . VAL A 1 112 ? -23.482 6.932 12.982 1.00 82.50 112 VAL A C 1
ATOM 894 O O . VAL A 1 112 ? -24.421 7.647 13.328 1.00 82.50 112 VAL A O 1
ATOM 897 N N . LEU A 1 113 ? -23.516 6.196 11.866 1.00 86.31 113 LEU A N 1
ATOM 898 C CA . LEU A 1 113 ? -24.651 6.202 10.937 1.00 86.31 113 LEU A CA 1
ATOM 899 C C . LEU A 1 113 ? -25.854 5.403 11.451 1.00 86.31 113 LEU A C 1
ATOM 901 O O . LEU A 1 113 ? -26.983 5.854 11.285 1.00 86.31 113 LEU A O 1
ATOM 905 N N . PHE A 1 114 ? -25.627 4.239 12.068 1.00 85.81 114 PHE A N 1
ATOM 906 C CA . PHE A 1 114 ? -26.705 3.307 12.425 1.00 85.81 114 PHE A CA 1
ATOM 907 C C . PHE A 1 114 ? -26.982 3.200 13.934 1.00 85.81 114 PHE A C 1
ATOM 909 O O . PHE A 1 114 ? -28.089 2.838 14.310 1.00 85.81 114 PHE A O 1
ATOM 916 N N . HIS A 1 115 ? -26.011 3.507 14.803 1.00 83.75 115 HIS A N 1
ATOM 917 C CA . HIS A 1 115 ? -26.086 3.290 16.263 1.00 83.75 115 HIS A CA 1
ATOM 918 C C . HIS A 1 115 ? -25.589 4.521 17.044 1.00 83.75 115 HIS A C 1
ATOM 920 O O . HIS A 1 115 ? -24.842 4.420 18.021 1.00 83.75 115 HIS A O 1
ATOM 926 N N . LYS A 1 116 ? -25.979 5.715 16.579 1.00 79.94 116 LYS A N 1
ATOM 927 C CA . LYS A 1 116 ? -25.411 7.002 17.007 1.00 79.94 116 LYS A CA 1
ATOM 928 C C . LYS A 1 116 ? -25.453 7.225 18.522 1.00 79.94 116 LYS A C 1
ATOM 930 O O . LYS A 1 116 ? -24.456 7.658 19.096 1.00 79.94 116 LYS A O 1
ATOM 935 N N . GLU A 1 117 ? -26.584 6.956 19.171 1.00 81.50 117 GLU A N 1
ATOM 936 C CA . GLU A 1 117 ? -26.760 7.232 20.607 1.00 81.50 117 GLU A CA 1
ATOM 937 C C . GLU A 1 117 ? -25.923 6.301 21.494 1.00 81.50 117 GLU A C 1
ATOM 939 O O . GLU A 1 117 ? -25.270 6.750 22.441 1.00 81.50 117 GLU A O 1
ATOM 944 N N . GLU A 1 118 ? -25.865 5.013 21.149 1.00 81.62 118 GLU A N 1
ATOM 945 C CA . GLU A 1 118 ? -25.034 4.032 21.854 1.00 81.62 118 GLU A CA 1
ATOM 946 C C . GLU A 1 118 ? -23.535 4.317 21.656 1.00 81.62 118 GLU A C 1
ATOM 948 O O . GLU A 1 118 ? -22.721 4.164 22.569 1.00 81.62 118 GLU A O 1
ATOM 953 N N . TYR A 1 119 ? -23.158 4.798 20.468 1.00 78.94 119 TYR A N 1
ATOM 954 C CA . TYR A 1 119 ? -21.792 5.228 20.197 1.00 78.94 119 TYR A CA 1
ATOM 955 C C . TYR A 1 119 ? -21.406 6.471 21.009 1.00 78.94 119 TYR A C 1
ATOM 957 O O . TYR A 1 119 ? -20.356 6.479 21.646 1.00 78.94 119 TYR A O 1
ATOM 965 N N . LEU A 1 120 ? -22.256 7.505 21.041 1.00 79.69 120 LEU A N 1
ATOM 966 C CA . LEU A 1 120 ? -21.989 8.742 21.785 1.00 79.69 120 LEU A CA 1
ATOM 967 C C . LEU A 1 120 ? -21.886 8.506 23.295 1.00 79.69 120 LEU A C 1
ATOM 969 O O . LEU A 1 120 ? -21.049 9.117 23.957 1.00 79.69 120 LEU A O 1
ATOM 973 N N . THR A 1 121 ? -22.710 7.617 23.847 1.00 82.38 121 THR A N 1
ATOM 974 C CA . THR A 1 121 ? -22.654 7.259 25.272 1.00 82.38 121 THR A CA 1
ATOM 975 C C . THR A 1 121 ? -21.363 6.520 25.622 1.00 82.38 121 THR A C 1
ATOM 977 O O . THR A 1 121 ? -20.691 6.910 26.579 1.00 82.38 121 THR A O 1
ATOM 980 N N . LYS A 1 122 ? -20.953 5.528 24.818 1.00 80.62 122 LYS A N 1
ATOM 981 C CA . LYS A 1 122 ? -19.657 4.842 24.984 1.00 80.62 122 LYS A CA 1
ATOM 982 C C . LYS A 1 122 ? -18.473 5.796 24.816 1.00 80.62 122 LYS A C 1
ATOM 984 O O . LYS A 1 122 ? -17.585 5.806 25.662 1.00 80.62 122 LYS A O 1
ATOM 989 N N . PHE A 1 123 ? -18.500 6.645 23.792 1.00 79.56 123 PHE A N 1
ATOM 990 C CA . PHE A 1 123 ? -17.433 7.603 23.507 1.00 79.56 123 PHE A CA 1
ATOM 991 C C . PHE A 1 123 ? -17.272 8.650 24.619 1.00 79.56 12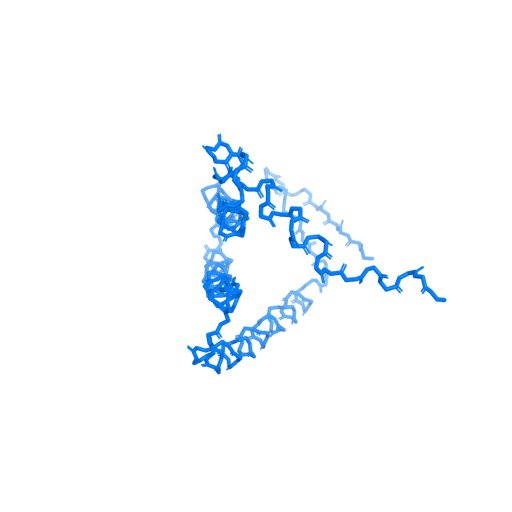3 PHE A C 1
ATOM 993 O O . PHE A 1 123 ? -16.162 8.903 25.080 1.00 79.56 123 PHE A O 1
ATOM 1000 N N . ASN A 1 124 ? -18.377 9.210 25.126 1.00 79.81 124 ASN A N 1
ATOM 1001 C CA . ASN A 1 124 ? -18.344 10.137 26.261 1.00 79.81 124 ASN A CA 1
ATOM 1002 C C . ASN A 1 124 ? -17.864 9.463 27.555 1.00 79.81 124 ASN A C 1
ATOM 1004 O O . ASN A 1 124 ? -17.186 10.099 28.362 1.00 79.81 124 ASN A O 1
ATOM 1008 N N . ALA A 1 125 ? -18.198 8.187 27.767 1.00 82.12 125 ALA A N 1
ATOM 1009 C CA . ALA A 1 125 ? -17.693 7.424 28.906 1.00 82.12 125 ALA A CA 1
ATOM 1010 C C . ALA A 1 125 ? -16.177 7.175 28.808 1.00 82.12 125 ALA A C 1
ATOM 1012 O O . ALA A 1 125 ? -15.485 7.243 29.822 1.00 82.12 125 ALA A O 1
ATOM 1013 N N . GLU A 1 126 ? -15.654 6.935 27.603 1.00 78.50 126 GLU A N 1
ATOM 1014 C CA . GLU A 1 126 ? -14.216 6.810 27.334 1.00 78.50 126 GLU A CA 1
ATOM 1015 C C . GLU A 1 126 ? -13.472 8.140 27.513 1.00 78.50 126 GLU A C 1
ATOM 1017 O O . GLU A 1 126 ? -12.461 8.179 28.214 1.00 78.50 126 GLU A O 1
ATOM 1022 N N . LEU A 1 127 ? -14.019 9.244 26.991 1.00 73.62 127 LEU A N 1
ATOM 1023 C CA . LEU A 1 127 ? -13.480 10.596 27.187 1.00 73.62 127 LEU A CA 1
ATOM 1024 C C . LEU A 1 127 ? -13.373 10.972 28.667 1.00 73.62 127 LEU A C 1
ATOM 1026 O O . LEU A 1 127 ? -12.372 11.541 29.086 1.00 73.62 127 LEU A O 1
ATOM 1030 N N . ARG A 1 128 ? -14.380 10.623 29.474 1.00 71.12 128 ARG A N 1
ATOM 1031 C CA . ARG A 1 128 ? -14.370 10.861 30.928 1.00 71.12 128 ARG A CA 1
ATOM 1032 C C . ARG A 1 128 ? -13.380 9.970 31.683 1.00 71.12 128 ARG A C 1
ATOM 1034 O O . ARG A 1 128 ? -13.031 10.288 32.815 1.00 71.12 128 ARG A O 1
ATOM 1041 N N . ARG A 1 129 ? -12.955 8.849 31.092 1.00 68.81 129 ARG A N 1
ATOM 1042 C CA . ARG A 1 129 ? -12.003 7.904 31.694 1.00 68.81 129 ARG A CA 1
ATOM 1043 C C . ARG A 1 129 ? -10.548 8.279 31.451 1.00 68.81 129 ARG A C 1
ATOM 1045 O O . ARG A 1 129 ? -9.711 7.879 32.252 1.00 68.81 129 ARG A O 1
ATOM 1052 N N . SER A 1 130 ? -10.242 9.006 30.378 1.00 53.06 130 SER A N 1
ATOM 1053 C CA . SER A 1 130 ? -8.910 9.568 30.143 1.00 53.06 130 SER A CA 1
ATOM 1054 C C . SER A 1 130 ? -8.770 10.870 30.935 1.00 53.06 130 SER A C 1
ATOM 1056 O O . SER A 1 130 ? -9.355 11.874 30.532 1.00 53.06 130 SER A O 1
ATOM 1058 N N . PRO A 1 131 ? -8.010 10.902 32.047 1.00 52.12 131 PRO A N 1
ATOM 1059 C CA . PRO A 1 131 ? -7.780 12.152 32.748 1.00 52.12 131 PRO A CA 1
ATOM 1060 C C . PRO A 1 131 ? -6.977 13.071 31.827 1.00 52.12 131 PRO A C 1
ATOM 1062 O O . PRO A 1 131 ? -5.913 12.697 31.327 1.00 52.12 131 PRO A O 1
ATOM 1065 N N . SER A 1 132 ? -7.501 14.270 31.582 1.00 51.81 132 SER A N 1
ATOM 1066 C CA . SER A 1 132 ? -6.774 15.345 30.923 1.00 51.81 132 SER A CA 1
ATOM 1067 C C . SER A 1 132 ? -5.527 15.651 31.743 1.00 51.81 132 SER A C 1
ATOM 1069 O O . SER A 1 132 ? -5.599 16.245 32.815 1.00 51.81 132 SER A O 1
ATOM 1071 N N . HIS A 1 133 ? -4.366 15.257 31.234 1.00 48.66 133 HIS A N 1
ATOM 1072 C CA . HIS A 1 133 ? -3.062 15.503 31.852 1.00 48.66 133 HIS A CA 1
ATOM 1073 C C . HIS A 1 133 ? -2.635 16.993 31.794 1.00 48.66 133 HIS A C 1
ATOM 1075 O O . HIS A 1 133 ? -1.445 17.289 31.808 1.00 48.66 133 HIS A O 1
ATOM 1081 N N . HIS A 1 134 ? -3.593 17.926 31.706 1.00 45.25 134 HIS A N 1
ATOM 1082 C CA . HIS A 1 134 ? -3.387 19.365 31.500 1.00 45.25 134 HIS A CA 1
ATOM 1083 C C . HIS A 1 134 ? -3.815 20.255 32.675 1.00 45.25 134 HIS A C 1
ATOM 1085 O O . HIS A 1 134 ? -3.810 21.473 32.540 1.00 45.25 134 HIS A O 1
ATOM 1091 N N . GLU A 1 135 ? -4.097 19.681 33.844 1.00 44.31 135 GLU A N 1
ATOM 1092 C CA . GLU A 1 135 ? -4.186 20.441 35.095 1.00 44.31 135 GLU A CA 1
ATOM 1093 C C . GLU A 1 135 ? -3.068 20.001 36.044 1.00 44.31 135 GLU A C 1
ATOM 1095 O O . GLU A 1 135 ? -3.267 19.173 36.937 1.00 44.31 135 GLU A O 1
ATOM 1100 N N . ARG A 1 1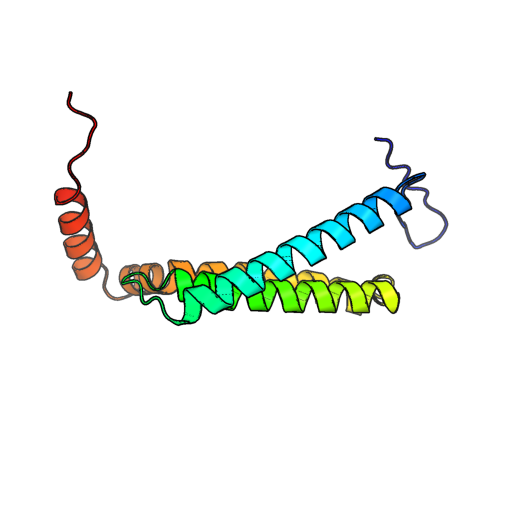36 ? -1.859 20.512 35.802 1.00 37.41 136 ARG A N 1
ATOM 1101 C CA . ARG A 1 136 ? -0.839 20.716 36.834 1.00 37.41 136 ARG A CA 1
ATOM 1102 C C . ARG A 1 136 ? 0.229 21.690 36.365 1.00 37.41 136 ARG A C 1
ATOM 1104 O O . ARG A 1 136 ? 0.720 21.504 35.231 1.00 37.41 136 ARG A O 1
#

pLDDT: mean 77.06, std 15.01, range [35.72, 93.62]